Protein AF-A0A935WTS8-F1 (afdb_monomer_lite)

Sequence (109 aa):
MFVTPYELLPPVLCPFRQIFGIPCLTCGGTRAACALSRLELGLAFSMNPLVFLAFCAALMFALRVAWSTLTGRDPRDVDFRSDASRLALRVGVLLATVANWAYLIAVGR

pLDDT: mean 82.45, std 13.07, range [42.47, 94.25]

Structure (mmCIF, N/CA/C/O backbone):
data_AF-A0A935WTS8-F1
#
_entry.id   AF-A0A935WTS8-F1
#
loop_
_atom_site.group_PDB
_atom_site.id
_atom_site.type_symbol
_atom_site.label_atom_id
_atom_site.label_alt_id
_atom_site.label_comp_id
_atom_site.label_asym_id
_atom_site.label_entity_id
_atom_site.label_seq_id
_atom_site.pdbx_PDB_ins_code
_atom_site.Cartn_x
_atom_site.Cartn_y
_atom_site.Cartn_z
_atom_site.occupancy
_atom_site.B_iso_or_equiv
_atom_site.auth_seq_id
_atom_site.auth_comp_id
_atom_site.auth_asym_id
_atom_site.auth_atom_id
_atom_site.pdbx_PDB_model_num
ATOM 1 N N . MET A 1 1 ? 1.506 -12.463 36.174 1.00 42.47 1 MET A N 1
ATOM 2 C CA . MET A 1 1 ? 0.390 -11.629 35.685 1.00 42.47 1 MET A CA 1
ATOM 3 C C . MET A 1 1 ? 0.961 -10.735 34.597 1.00 42.47 1 MET A C 1
ATOM 5 O O . MET A 1 1 ? 1.706 -9.820 34.912 1.00 42.47 1 MET A O 1
ATOM 9 N N . PHE A 1 2 ? 0.779 -11.099 33.325 1.00 49.00 2 PHE A N 1
ATOM 10 C CA . PHE A 1 2 ? 1.308 -10.307 32.213 1.00 49.00 2 PHE A CA 1
ATOM 11 C C . PHE A 1 2 ? 0.423 -9.075 32.060 1.00 49.00 2 PHE A C 1
ATOM 13 O O . PHE A 1 2 ? -0.691 -9.182 31.557 1.00 49.00 2 PHE A O 1
ATOM 20 N N . VAL A 1 3 ? 0.893 -7.928 32.551 1.00 51.44 3 VAL A N 1
ATOM 21 C CA . VAL A 1 3 ? 0.252 -6.645 32.263 1.00 51.44 3 VAL A CA 1
ATOM 22 C C . VAL A 1 3 ? 0.399 -6.424 30.769 1.00 51.44 3 VAL A C 1
ATOM 24 O O . VAL A 1 3 ? 1.504 -6.302 30.238 1.00 51.44 3 VAL A O 1
ATOM 27 N N . THR A 1 4 ? -0.718 -6.454 30.069 1.00 50.66 4 THR A N 1
ATOM 28 C CA . THR A 1 4 ? -0.740 -6.190 28.646 1.00 50.66 4 THR A CA 1
ATOM 29 C C . THR A 1 4 ? -0.584 -4.683 28.416 1.00 50.66 4 THR A C 1
ATOM 31 O O . THR A 1 4 ? -1.279 -3.913 29.079 1.00 50.66 4 THR A O 1
ATOM 34 N N . PRO A 1 5 ? 0.284 -4.221 27.495 1.00 55.16 5 PRO A N 1
ATOM 35 C CA . PRO A 1 5 ? 0.644 -2.800 27.364 1.00 55.16 5 PRO A CA 1
ATOM 36 C C . PRO A 1 5 ? -0.531 -1.816 27.201 1.00 55.16 5 PRO A C 1
ATOM 38 O O . PRO A 1 5 ? -0.391 -0.635 27.504 1.00 55.16 5 PRO A O 1
ATOM 41 N N . TYR A 1 6 ? -1.689 -2.293 26.742 1.00 54.88 6 TYR A N 1
ATOM 42 C CA . TYR A 1 6 ? -2.914 -1.510 26.553 1.00 54.88 6 TYR A CA 1
ATOM 43 C C . TYR A 1 6 ? -3.661 -1.145 27.847 1.00 54.88 6 TYR A C 1
ATOM 45 O O . TYR A 1 6 ? -4.568 -0.324 27.795 1.00 54.88 6 TYR A O 1
ATOM 53 N N . GLU A 1 7 ? -3.287 -1.709 28.997 1.00 54.97 7 GLU A N 1
ATOM 54 C CA . GLU A 1 7 ? -3.818 -1.284 30.305 1.00 54.97 7 GLU A CA 1
ATOM 55 C C . GLU A 1 7 ? -3.078 -0.050 30.858 1.00 54.97 7 GLU A C 1
ATOM 57 O O . GLU A 1 7 ? -3.609 0.677 31.691 1.00 54.97 7 GLU A O 1
ATOM 62 N N . LEU A 1 8 ? -1.848 0.198 30.388 1.00 57.78 8 LEU A N 1
ATOM 63 C CA . LEU A 1 8 ? -0.963 1.265 30.878 1.00 57.78 8 LEU A CA 1
ATOM 64 C C . LEU A 1 8 ? -1.002 2.531 30.014 1.00 57.78 8 LEU A C 1
ATOM 66 O O . LEU A 1 8 ? -0.736 3.622 30.515 1.00 57.78 8 LEU A O 1
ATOM 70 N N . LEU A 1 9 ? -1.325 2.402 28.725 1.00 55.12 9 LEU A N 1
ATOM 71 C CA . LEU A 1 9 ? -1.623 3.532 27.852 1.00 55.12 9 LEU A CA 1
ATOM 72 C C . LEU A 1 9 ? -3.083 3.421 27.416 1.00 55.12 9 LEU A C 1
ATOM 74 O O . LEU A 1 9 ? -3.428 2.390 26.830 1.00 55.12 9 LEU A O 1
ATOM 78 N N . PRO A 1 10 ? -3.924 4.459 27.613 1.00 57.09 10 PRO A N 1
ATOM 79 C CA . PRO A 1 10 ? -5.225 4.483 26.961 1.00 57.09 10 PRO A CA 1
ATOM 80 C C . PRO A 1 10 ? -5.001 4.210 25.469 1.00 57.09 10 PRO A C 1
ATOM 82 O O . PRO A 1 10 ? -4.024 4.729 24.908 1.00 57.09 10 PRO A O 1
ATOM 85 N N . PRO A 1 11 ? -5.834 3.369 24.824 1.00 60.97 11 PRO A N 1
ATOM 86 C CA . PRO A 1 11 ? -5.677 3.086 23.407 1.00 60.97 11 PRO A CA 1
ATOM 87 C C . PRO A 1 11 ? -5.552 4.427 22.699 1.00 60.97 11 PRO A C 1
ATOM 89 O O . PRO A 1 11 ? -6.385 5.300 22.936 1.00 60.97 11 PRO A O 1
ATOM 92 N N . VAL A 1 12 ? -4.481 4.617 21.917 1.00 61.69 12 VAL A N 1
ATOM 93 C CA . VAL A 1 12 ? -4.232 5.878 21.211 1.00 61.69 12 VAL A CA 1
ATOM 94 C C . VAL A 1 12 ? -5.454 6.144 20.341 1.00 61.69 12 VAL A C 1
ATOM 96 O O . VAL A 1 12 ? -5.629 5.554 19.272 1.00 61.69 12 VAL A O 1
ATOM 99 N N . LEU A 1 13 ? -6.354 6.969 20.869 1.00 67.19 13 LEU A N 1
ATOM 100 C CA . LEU A 1 13 ? -7.600 7.333 20.235 1.00 67.19 13 LEU A CA 1
ATOM 101 C C . LEU A 1 13 ? -7.196 8.199 19.056 1.00 67.19 13 LEU A C 1
ATOM 103 O O . LEU A 1 13 ? -6.610 9.263 19.225 1.00 67.19 13 LEU A O 1
ATOM 107 N N . CYS A 1 14 ? -7.435 7.693 17.849 1.00 76.50 14 CYS A N 1
ATOM 108 C CA . CYS A 1 14 ? -7.166 8.429 16.627 1.00 76.50 14 CYS A CA 1
ATOM 109 C C . CYS A 1 14 ? -7.945 9.758 16.687 1.00 76.50 14 CYS A C 1
ATOM 111 O O . CYS A 1 14 ? -9.179 9.705 16.672 1.00 76.50 14 CYS A O 1
ATOM 113 N N . PRO A 1 15 ? -7.281 10.933 16.727 1.00 80.06 15 PRO A N 1
ATOM 114 C CA . PRO A 1 15 ? -7.980 12.216 16.841 1.00 80.06 15 PRO A CA 1
ATOM 115 C C . PRO A 1 15 ? -8.962 12.431 15.688 1.00 80.06 15 PRO A C 1
ATOM 117 O O . PRO A 1 15 ? -10.054 12.950 15.877 1.00 80.06 15 PRO A O 1
ATOM 120 N N . PHE A 1 16 ? -8.618 11.931 14.496 1.00 82.56 16 PHE A N 1
ATOM 121 C CA . PHE A 1 16 ? -9.500 11.949 13.333 1.00 82.56 16 PHE A CA 1
ATOM 122 C C . PHE A 1 16 ? -10.804 11.187 13.590 1.00 82.56 16 PHE A C 1
ATOM 124 O O . PHE A 1 16 ? -11.883 11.697 13.312 1.00 82.56 16 PHE A O 1
ATOM 131 N N . ARG A 1 17 ? -10.721 9.994 14.188 1.00 81.56 17 ARG A N 1
ATOM 132 C CA . ARG A 1 17 ? -11.909 9.218 14.557 1.00 81.56 17 ARG A CA 1
ATOM 133 C C . ARG A 1 17 ? -12.715 9.909 15.657 1.00 81.56 17 ARG A C 1
ATOM 135 O O . ARG A 1 17 ? -13.935 9.831 15.626 1.00 81.56 17 ARG A O 1
ATOM 142 N N . GLN A 1 18 ? -12.062 10.585 16.603 1.00 82.62 18 GLN A N 1
ATOM 143 C CA . GLN A 1 18 ? -12.764 11.340 17.646 1.00 82.62 18 GLN A CA 1
ATOM 144 C C . GLN A 1 18 ? -13.520 12.550 17.086 1.00 82.62 18 GLN A C 1
ATOM 146 O O . GLN A 1 18 ? -14.628 12.822 17.532 1.00 82.62 18 GLN A O 1
ATOM 151 N N . ILE A 1 19 ? -12.940 13.253 16.111 1.00 85.00 19 ILE A N 1
ATOM 152 C CA . ILE A 1 19 ? -13.535 14.462 15.525 1.00 85.00 19 ILE A CA 1
ATOM 153 C C . ILE A 1 19 ? -14.608 14.110 14.487 1.00 85.00 19 ILE A C 1
ATOM 155 O O . ILE A 1 19 ? -15.685 14.697 14.495 1.00 85.00 19 ILE A O 1
ATOM 159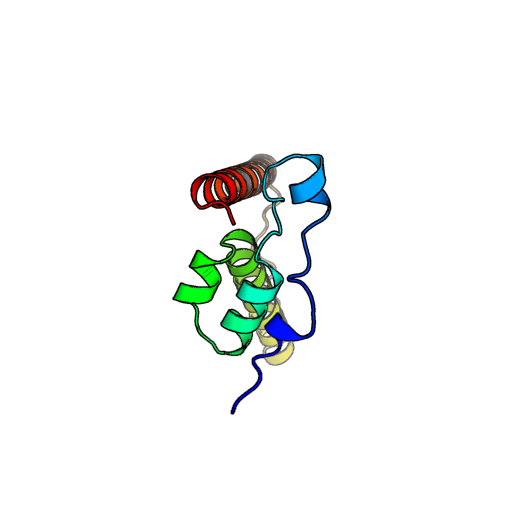 N N . PHE A 1 20 ? -14.328 13.159 13.592 1.00 86.06 20 PHE A N 1
ATOM 160 C CA . PHE A 1 20 ? -15.187 12.858 12.439 1.00 86.06 20 PHE A CA 1
ATOM 161 C C . PHE A 1 20 ? -16.064 11.612 12.620 1.00 86.06 20 PHE A C 1
ATOM 163 O O . PHE A 1 20 ? -16.909 11.337 11.774 1.00 86.06 20 PHE A O 1
ATOM 170 N N . GLY A 1 21 ? -15.856 10.820 13.675 1.00 83.88 21 GLY A N 1
ATOM 171 C CA . GLY A 1 21 ? -16.619 9.591 13.929 1.00 83.88 21 GLY A CA 1
ATOM 172 C C . GLY A 1 21 ? -16.304 8.425 12.983 1.00 83.88 21 GLY A C 1
ATOM 173 O O . GLY A 1 21 ? -16.859 7.342 13.146 1.00 83.88 21 GLY A O 1
ATOM 174 N N . ILE A 1 22 ? -15.396 8.609 12.020 1.00 85.94 22 ILE A N 1
ATOM 175 C CA . ILE A 1 22 ? -15.012 7.603 11.022 1.00 85.94 22 ILE A CA 1
ATOM 176 C C . ILE A 1 22 ? -13.501 7.343 11.048 1.00 85.94 22 ILE A C 1
ATOM 178 O O . ILE A 1 22 ? -12.723 8.236 11.398 1.00 85.94 22 ILE A O 1
ATOM 182 N N . PRO A 1 23 ? -13.044 6.133 10.686 1.00 84.62 23 PRO A N 1
ATOM 183 C CA . PRO A 1 23 ? -11.621 5.888 10.512 1.00 84.62 23 PRO A CA 1
ATOM 184 C C . PRO A 1 23 ? -11.021 6.672 9.341 1.00 84.62 23 PRO A C 1
ATOM 186 O O . PRO A 1 23 ? -11.668 6.904 8.316 1.00 84.62 23 PRO A O 1
ATOM 189 N N . CYS A 1 24 ? -9.751 7.055 9.477 1.00 87.25 24 CYS A N 1
ATOM 190 C CA . CYS A 1 24 ? -8.985 7.644 8.384 1.00 87.25 24 CYS A CA 1
ATOM 191 C C . CYS A 1 24 ? -8.430 6.560 7.443 1.00 87.25 24 CYS A C 1
ATOM 193 O O . CYS A 1 24 ? -8.368 5.381 7.786 1.00 87.25 24 CYS A O 1
ATOM 195 N N . LEU A 1 25 ? -7.957 6.965 6.259 1.00 86.00 25 LEU A N 1
ATOM 196 C CA . LEU A 1 25 ? -7.395 6.058 5.244 1.00 86.00 25 LEU A CA 1
ATOM 197 C C . LEU A 1 25 ? -6.228 5.189 5.742 1.00 86.00 25 LEU A C 1
ATOM 199 O O . LEU A 1 25 ? -5.959 4.118 5.195 1.00 86.00 25 LEU A O 1
ATOM 203 N N . THR A 1 26 ? -5.504 5.668 6.749 1.00 86.62 26 THR A N 1
ATOM 204 C CA . THR A 1 26 ? -4.308 5.019 7.297 1.00 86.62 26 THR A CA 1
ATOM 205 C C . THR A 1 26 ? -4.573 4.331 8.631 1.00 86.62 26 THR A C 1
ATOM 207 O O . THR A 1 26 ? -3.643 3.804 9.250 1.00 86.62 26 THR A O 1
ATOM 210 N N . CYS A 1 27 ? -5.829 4.282 9.085 1.00 87.31 27 CYS A N 1
ATOM 211 C CA . CYS A 1 27 ? -6.183 3.551 10.289 1.00 87.31 27 CYS A CA 1
ATOM 212 C C . CYS A 1 27 ? -5.764 2.074 10.165 1.00 87.31 27 CYS A C 1
ATOM 214 O O . CYS A 1 27 ? -5.923 1.434 9.128 1.00 87.31 27 CYS A O 1
ATOM 216 N N . GLY A 1 28 ? -5.127 1.549 11.215 1.00 84.31 28 GLY A N 1
ATOM 217 C CA . GLY A 1 28 ? -4.561 0.197 11.207 1.00 84.31 28 GLY A CA 1
ATOM 218 C C . GLY A 1 28 ? -3.242 0.036 10.439 1.00 84.31 28 GLY A C 1
ATOM 219 O O . GLY A 1 28 ? -2.672 -1.051 10.491 1.00 84.31 28 GLY A O 1
ATOM 220 N N . GLY A 1 29 ? -2.706 1.088 9.808 1.00 87.06 29 GLY A N 1
ATOM 221 C CA . GLY A 1 29 ? -1.482 1.014 9.003 1.00 87.06 29 GLY A CA 1
ATOM 222 C C . GLY A 1 29 ? -0.249 0.541 9.775 1.00 87.06 29 GLY A C 1
ATOM 223 O O . GLY A 1 29 ? 0.454 -0.355 9.316 1.00 87.06 29 GLY A O 1
ATOM 224 N N . THR A 1 30 ? -0.026 1.043 10.994 1.00 87.56 30 THR A N 1
ATOM 225 C CA . THR A 1 30 ? 1.084 0.579 11.847 1.00 87.56 30 THR A CA 1
ATOM 226 C C . THR A 1 30 ? 0.944 -0.899 12.207 1.00 87.56 30 THR A C 1
ATOM 228 O O . THR A 1 30 ? 1.916 -1.642 12.150 1.00 87.56 30 THR A O 1
ATOM 231 N N . ARG A 1 31 ? -0.277 -1.363 12.515 1.00 87.62 31 ARG A N 1
ATOM 232 C CA . ARG A 1 31 ? -0.536 -2.784 12.806 1.00 87.62 31 ARG A CA 1
ATOM 233 C C . ARG A 1 31 ? -0.312 -3.657 11.574 1.00 87.62 31 ARG A C 1
ATOM 235 O O . ARG A 1 31 ? 0.263 -4.732 11.702 1.00 87.62 31 ARG A O 1
ATOM 242 N N . ALA A 1 32 ? -0.713 -3.181 10.395 1.00 90.56 32 ALA A N 1
ATOM 243 C CA . ALA A 1 32 ? -0.429 -3.852 9.131 1.00 90.56 32 ALA A CA 1
ATOM 244 C C . ALA A 1 32 ? 1.086 -3.955 8.880 1.00 90.56 32 ALA A C 1
ATOM 246 O O . ALA A 1 32 ? 1.570 -5.026 8.529 1.00 90.56 32 ALA A O 1
ATOM 247 N N . ALA A 1 33 ? 1.850 -2.890 9.142 1.00 88.94 33 ALA A N 1
ATOM 248 C CA . ALA A 1 33 ? 3.309 -2.900 9.027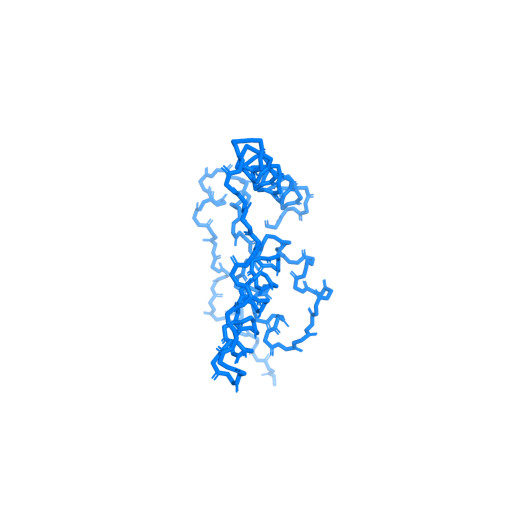 1.00 88.94 33 ALA A CA 1
ATOM 249 C C . ALA A 1 33 ? 3.977 -3.873 10.019 1.00 88.94 33 ALA A C 1
ATOM 251 O O . ALA A 1 33 ? 4.871 -4.622 9.632 1.00 88.94 33 ALA A O 1
ATOM 252 N N . CYS A 1 34 ? 3.512 -3.932 11.272 1.00 90.50 34 CYS A N 1
ATOM 253 C CA . CYS A 1 34 ? 3.986 -4.918 12.251 1.00 90.50 34 CYS A CA 1
ATOM 254 C C . CYS A 1 34 ? 3.623 -6.365 11.869 1.00 90.50 34 CYS A C 1
ATOM 256 O O . CYS A 1 34 ? 4.345 -7.300 12.202 1.00 90.50 34 CYS A O 1
ATOM 258 N N . ALA A 1 35 ? 2.495 -6.578 11.192 1.00 91.25 35 ALA A N 1
ATOM 259 C CA . ALA A 1 35 ? 2.131 -7.889 10.665 1.00 91.25 35 ALA A CA 1
ATOM 260 C C . ALA A 1 35 ? 3.031 -8.281 9.482 1.00 91.25 35 ALA A C 1
ATOM 262 O O . ALA A 1 35 ? 3.530 -9.404 9.430 1.00 91.25 35 ALA A O 1
ATOM 263 N N . LEU A 1 36 ? 3.319 -7.333 8.582 1.00 92.12 36 LEU A N 1
ATOM 264 C CA . LEU A 1 36 ? 4.250 -7.516 7.463 1.00 92.12 36 LEU A CA 1
ATOM 265 C C . LEU A 1 36 ? 5.666 -7.856 7.927 1.00 92.12 36 LEU A C 1
ATOM 267 O O . LEU A 1 36 ? 6.283 -8.751 7.355 1.00 92.12 36 LEU A O 1
ATOM 271 N N . SER A 1 37 ? 6.171 -7.206 8.980 1.00 91.31 37 SER A N 1
ATOM 272 C CA . SER A 1 37 ? 7.500 -7.521 9.526 1.00 91.31 37 SER A CA 1
ATOM 273 C C . SER A 1 37 ? 7.591 -8.935 10.106 1.00 91.31 37 SER A C 1
ATOM 275 O O . SER A 1 37 ? 8.681 -9.491 10.196 1.00 91.31 37 SER A O 1
ATOM 277 N N . ARG A 1 38 ? 6.447 -9.531 10.462 1.00 93.62 38 ARG A N 1
ATOM 278 C CA . ARG A 1 38 ? 6.317 -10.923 10.916 1.00 93.62 38 ARG A CA 1
ATOM 279 C C . ARG A 1 38 ? 5.902 -11.885 9.798 1.00 93.62 38 ARG A C 1
ATOM 281 O O . ARG A 1 38 ? 5.634 -13.046 10.080 1.00 93.62 38 ARG A O 1
ATOM 288 N N . LEU A 1 39 ? 5.846 -11.415 8.547 1.00 92.25 39 LEU A N 1
ATOM 289 C CA . LEU A 1 39 ? 5.406 -12.176 7.369 1.00 92.25 39 LEU A CA 1
ATOM 290 C C . LEU A 1 39 ? 3.958 -12.702 7.467 1.00 92.25 39 LEU A C 1
ATOM 292 O O . LEU A 1 39 ? 3.562 -13.615 6.744 1.00 92.25 39 LEU A O 1
ATOM 296 N N . GLU A 1 40 ? 3.125 -12.084 8.306 1.00 94.25 40 GLU A N 1
ATOM 297 C CA . GLU A 1 40 ? 1.706 -12.416 8.458 1.00 94.25 40 GLU A CA 1
ATOM 298 C C . GLU A 1 40 ? 0.870 -11.711 7.374 1.00 94.25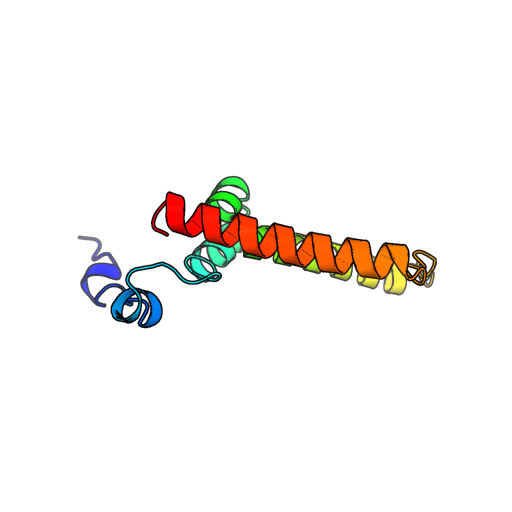 40 GLU A C 1
ATOM 300 O O . GLU A 1 40 ? 0.116 -10.773 7.645 1.00 94.25 40 GLU A O 1
ATOM 305 N N . LEU A 1 41 ? 1.013 -12.142 6.117 1.00 92.75 41 LEU A N 1
ATOM 306 C CA . LEU A 1 41 ? 0.454 -11.443 4.947 1.00 92.75 41 LEU A CA 1
ATOM 307 C C . LEU A 1 41 ? -1.075 -11.286 4.996 1.00 92.75 41 LEU A C 1
ATOM 309 O O . LEU A 1 41 ? -1.594 -10.202 4.732 1.00 92.75 41 LEU A O 1
ATOM 313 N N . GLY A 1 42 ? -1.799 -12.344 5.375 1.00 91.31 42 GLY A N 1
ATOM 314 C CA . GLY A 1 42 ? -3.263 -12.303 5.473 1.00 91.31 42 GLY A CA 1
ATOM 315 C C . GLY A 1 42 ? -3.748 -11.340 6.559 1.00 91.31 42 GLY A C 1
ATOM 316 O O . GLY A 1 42 ? -4.693 -10.577 6.350 1.00 91.31 42 GLY A O 1
ATOM 317 N N . LEU A 1 43 ? -3.047 -11.311 7.697 1.00 88.38 43 LEU A N 1
ATOM 318 C CA . LEU A 1 43 ? -3.353 -10.390 8.785 1.00 88.38 43 LEU A CA 1
ATOM 319 C C . LEU A 1 43 ? -3.055 -8.950 8.361 1.00 88.38 43 LEU A C 1
ATOM 321 O O . LEU A 1 43 ? -3.917 -8.088 8.517 1.00 88.38 43 LEU A O 1
ATOM 325 N N . ALA A 1 44 ? -1.902 -8.698 7.741 1.00 89.94 44 ALA A N 1
ATOM 326 C CA . ALA A 1 44 ? -1.539 -7.385 7.218 1.00 89.94 44 ALA A CA 1
ATOM 327 C C . ALA A 1 44 ? -2.564 -6.834 6.215 1.00 89.94 44 ALA A C 1
ATOM 329 O O . ALA A 1 44 ? -3.019 -5.698 6.368 1.00 89.94 44 ALA A O 1
ATOM 330 N N . PHE A 1 45 ? -2.970 -7.652 5.237 1.00 91.44 45 PHE A N 1
ATOM 331 C CA . PHE A 1 45 ? -3.977 -7.273 4.247 1.00 91.44 45 PHE A CA 1
ATOM 332 C C . PHE A 1 45 ? -5.317 -6.937 4.907 1.00 91.44 45 PHE A C 1
ATOM 334 O O . PHE A 1 45 ? -5.923 -5.917 4.594 1.00 91.44 45 PHE A O 1
ATOM 341 N N . SER A 1 46 ? -5.751 -7.739 5.884 1.00 90.19 46 SER A N 1
ATOM 342 C CA . SER A 1 46 ? -7.002 -7.475 6.602 1.00 90.19 46 SER A CA 1
ATOM 343 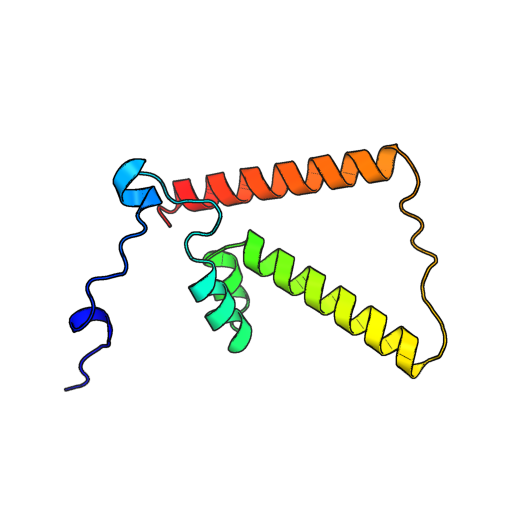C C . SER A 1 46 ? -6.966 -6.174 7.421 1.00 90.19 46 SER A C 1
ATOM 345 O O . SER A 1 46 ? -8.009 -5.538 7.605 1.00 90.19 46 SER A O 1
ATOM 347 N N . MET A 1 47 ? -5.788 -5.768 7.908 1.00 88.19 47 MET A N 1
ATOM 348 C CA . MET A 1 47 ? -5.618 -4.584 8.755 1.00 88.19 47 MET A CA 1
ATOM 349 C C . MET A 1 47 ? -5.653 -3.286 7.954 1.00 88.19 47 MET A C 1
ATOM 351 O O . MET A 1 47 ? -6.327 -2.349 8.374 1.00 88.19 47 MET A O 1
ATOM 355 N N . ASN A 1 48 ? -4.930 -3.219 6.834 1.00 90.56 48 ASN A N 1
ATOM 356 C CA . ASN A 1 48 ? -4.958 -2.073 5.927 1.00 90.56 48 ASN A CA 1
ATOM 357 C C . ASN A 1 48 ? -4.464 -2.504 4.525 1.00 90.56 48 ASN A C 1
ATOM 359 O O . ASN A 1 48 ? -3.248 -2.565 4.298 1.00 90.56 48 ASN A O 1
ATOM 363 N N . PRO A 1 49 ? -5.383 -2.807 3.586 1.00 91.31 49 PRO A N 1
ATOM 364 C CA . PRO A 1 49 ? -5.035 -3.243 2.234 1.00 91.31 49 PRO A CA 1
ATOM 365 C C . PRO A 1 49 ? -4.108 -2.273 1.495 1.00 91.31 49 PRO A C 1
ATOM 367 O O . PRO A 1 49 ? -3.205 -2.710 0.781 1.00 91.31 49 PRO A O 1
ATOM 370 N N . LEU A 1 50 ? -4.283 -0.960 1.684 1.00 92.31 50 LEU A N 1
ATOM 371 C CA . LEU A 1 50 ? -3.452 0.052 1.030 1.00 92.31 50 LEU A CA 1
ATOM 372 C C . LEU A 1 50 ? -1.988 -0.028 1.484 1.00 92.31 50 LEU A C 1
ATOM 374 O O . LEU A 1 50 ? -1.088 0.008 0.648 1.00 92.31 50 LEU A O 1
ATOM 378 N N . VAL A 1 51 ? -1.740 -0.185 2.789 1.00 90.75 51 VAL A N 1
ATOM 379 C CA . VAL A 1 51 ? -0.376 -0.351 3.327 1.00 90.75 51 VAL A CA 1
ATOM 380 C C . VAL A 1 51 ? 0.255 -1.653 2.841 1.00 90.75 51 VAL A C 1
ATOM 382 O O . VAL A 1 51 ? 1.432 -1.660 2.482 1.00 90.75 51 VAL A O 1
ATOM 385 N N . PHE A 1 52 ? -0.523 -2.736 2.771 1.00 92.69 52 PHE A N 1
ATOM 386 C CA . PHE A 1 52 ? -0.058 -4.004 2.209 1.00 92.69 52 PHE A CA 1
ATOM 387 C C . PHE A 1 52 ? 0.389 -3.846 0.748 1.00 92.69 52 PHE A C 1
ATOM 389 O O . PHE A 1 52 ? 1.515 -4.204 0.401 1.00 92.69 52 PHE A O 1
ATOM 396 N N . LEU A 1 53 ? -0.452 -3.241 -0.096 1.00 91.62 53 LEU A N 1
ATOM 397 C CA . LEU A 1 53 ? -0.136 -3.000 -1.507 1.00 91.62 53 LEU A CA 1
ATOM 398 C C . LEU A 1 53 ? 1.073 -2.071 -1.679 1.00 91.62 53 LEU A C 1
ATOM 400 O O . LEU A 1 53 ? 1.934 -2.339 -2.518 1.00 91.62 53 LEU A O 1
ATOM 404 N N . ALA A 1 54 ? 1.170 -1.014 -0.868 1.00 90.94 54 ALA A N 1
ATOM 405 C CA . ALA A 1 54 ? 2.312 -0.104 -0.880 1.00 90.94 54 ALA A CA 1
ATOM 406 C C . ALA A 1 54 ? 3.619 -0.827 -0.519 1.00 90.94 54 ALA A C 1
ATOM 408 O O . ALA A 1 54 ? 4.641 -0.614 -1.172 1.00 90.94 54 ALA A O 1
ATOM 409 N N . PHE A 1 55 ? 3.582 -1.725 0.468 1.00 91.94 55 PHE A N 1
ATOM 410 C CA . PHE A 1 55 ? 4.734 -2.545 0.832 1.00 91.94 55 PHE A CA 1
ATOM 411 C C . PHE A 1 55 ? 5.138 -3.500 -0.297 1.00 91.94 55 PHE A C 1
ATOM 413 O O . PHE A 1 55 ? 6.316 -3.573 -0.640 1.00 91.94 55 PHE A O 1
ATOM 420 N N . CYS A 1 56 ? 4.180 -4.184 -0.932 1.00 91.75 56 CYS A N 1
ATOM 421 C CA . CYS A 1 56 ? 4.459 -5.033 -2.092 1.00 91.75 56 CYS A CA 1
ATOM 422 C C . CYS A 1 56 ? 5.082 -4.237 -3.248 1.00 91.75 56 CYS A C 1
ATOM 424 O O . CYS A 1 56 ? 6.060 -4.687 -3.845 1.00 91.75 56 CYS A O 1
ATOM 426 N N . ALA A 1 57 ? 4.562 -3.042 -3.542 1.00 90.62 57 ALA A N 1
ATOM 427 C CA . ALA A 1 57 ? 5.121 -2.159 -4.564 1.00 90.62 57 ALA A CA 1
ATOM 428 C C . ALA A 1 57 ? 6.561 -1.736 -4.233 1.00 90.62 57 ALA A C 1
ATOM 430 O O . ALA A 1 57 ? 7.436 -1.802 -5.098 1.00 90.62 57 ALA A O 1
ATOM 431 N N . ALA A 1 58 ? 6.824 -1.368 -2.976 1.00 91.38 58 ALA A N 1
ATOM 432 C CA . ALA A 1 58 ? 8.163 -1.028 -2.504 1.00 91.38 58 ALA A CA 1
ATOM 433 C C . ALA A 1 58 ? 9.130 -2.219 -2.598 1.00 91.38 58 ALA A C 1
ATOM 435 O O . ALA A 1 58 ? 10.261 -2.050 -3.052 1.00 91.38 58 ALA A O 1
ATOM 436 N N . LEU A 1 59 ? 8.684 -3.428 -2.239 1.00 92.31 59 LEU A N 1
ATOM 437 C CA . LEU A 1 59 ? 9.487 -4.646 -2.343 1.00 92.31 59 LEU A CA 1
ATOM 438 C C . LEU A 1 59 ? 9.830 -4.970 -3.802 1.00 92.31 59 LEU A C 1
ATOM 440 O O . LEU A 1 59 ? 10.991 -5.221 -4.115 1.00 92.31 59 LEU A O 1
ATOM 444 N N . MET A 1 60 ? 8.851 -4.913 -4.710 1.00 90.81 60 MET A N 1
ATOM 445 C CA . MET A 1 60 ? 9.092 -5.115 -6.144 1.00 90.81 60 MET A CA 1
ATOM 446 C C . MET A 1 60 ? 10.075 -4.082 -6.703 1.00 90.81 60 MET A C 1
ATOM 448 O O . MET A 1 60 ? 10.974 -4.433 -7.468 1.00 90.81 60 MET A O 1
ATOM 452 N N . PHE A 1 61 ? 9.940 -2.816 -6.298 1.00 89.50 61 PHE A N 1
ATOM 453 C CA . PHE A 1 61 ? 10.874 -1.763 -6.685 1.00 89.50 61 PHE A CA 1
ATOM 454 C C . PHE A 1 61 ? 12.289 -2.035 -6.156 1.00 89.50 61 PHE A C 1
ATOM 456 O O . PHE A 1 61 ? 13.249 -1.965 -6.922 1.00 89.50 61 PHE A O 1
ATOM 463 N N . ALA A 1 62 ? 12.426 -2.417 -4.885 1.00 90.94 62 ALA A N 1
ATOM 464 C CA . ALA A 1 62 ? 13.714 -2.751 -4.283 1.00 90.94 62 ALA A CA 1
ATOM 465 C C . ALA A 1 62 ? 14.386 -3.945 -4.981 1.00 90.94 62 ALA A C 1
ATOM 467 O O . ALA A 1 62 ? 15.570 -3.873 -5.305 1.00 90.94 62 ALA A O 1
ATOM 468 N N . LEU A 1 63 ? 13.631 -5.007 -5.283 1.00 91.62 63 LEU A N 1
ATOM 469 C CA . LEU A 1 63 ? 14.127 -6.170 -6.027 1.00 91.62 63 LEU A CA 1
ATOM 470 C C . LEU A 1 63 ? 14.573 -5.795 -7.442 1.00 91.62 63 LEU A C 1
ATOM 472 O O . LEU A 1 63 ? 15.620 -6.250 -7.895 1.00 91.62 63 LEU A O 1
ATOM 476 N N . ARG A 1 64 ? 13.819 -4.930 -8.129 1.00 88.38 64 ARG A N 1
ATOM 477 C CA . ARG A 1 64 ? 14.196 -4.412 -9.450 1.00 88.38 64 ARG A CA 1
ATOM 478 C C . ARG A 1 64 ? 15.506 -3.627 -9.392 1.00 88.38 64 ARG A C 1
ATOM 480 O O . ARG A 1 64 ? 16.375 -3.835 -10.237 1.00 88.38 64 ARG A O 1
ATOM 487 N N . VAL A 1 65 ? 15.647 -2.732 -8.415 1.00 88.62 65 VAL A N 1
ATOM 488 C CA . VAL A 1 65 ? 16.875 -1.950 -8.226 1.00 88.62 65 VAL A CA 1
ATOM 489 C C . VAL A 1 65 ? 18.045 -2.885 -7.928 1.00 88.62 65 VAL A C 1
ATOM 491 O O . VAL A 1 65 ? 19.056 -2.806 -8.619 1.00 88.62 65 VAL A O 1
ATOM 494 N N . ALA A 1 66 ? 17.888 -3.825 -6.994 1.00 90.75 66 ALA A N 1
ATOM 495 C CA . ALA A 1 66 ? 18.911 -4.820 -6.678 1.00 90.75 66 ALA A CA 1
ATOM 496 C C . ALA A 1 66 ? 19.309 -5.651 -7.910 1.00 90.75 66 ALA A C 1
ATOM 498 O O . ALA A 1 66 ? 20.487 -5.832 -8.191 1.00 90.75 66 ALA A O 1
ATOM 499 N N . TRP A 1 67 ? 18.343 -6.103 -8.710 1.00 89.75 67 TRP A N 1
ATOM 500 C CA . TRP A 1 67 ? 18.630 -6.809 -9.958 1.00 89.75 67 TRP A CA 1
ATOM 501 C C . TRP A 1 67 ? 19.458 -5.960 -10.927 1.00 89.75 67 TRP A C 1
ATOM 503 O O . TRP A 1 67 ? 20.433 -6.444 -11.506 1.00 89.75 67 TRP A O 1
ATOM 513 N N . SER A 1 68 ? 19.091 -4.686 -11.087 1.00 88.94 68 SER A N 1
ATOM 514 C CA . SER A 1 68 ? 19.811 -3.774 -11.976 1.00 88.94 68 SER A CA 1
ATOM 515 C C . SER A 1 68 ? 21.245 -3.513 -11.518 1.00 88.94 68 SER A C 1
ATOM 517 O O . SER A 1 68 ? 22.151 -3.479 -12.351 1.00 88.94 68 SER A O 1
ATOM 519 N N . THR A 1 69 ? 21.478 -3.410 -10.205 1.00 89.06 69 THR A N 1
ATOM 520 C CA . THR A 1 69 ? 22.821 -3.204 -9.656 1.00 89.06 69 THR A CA 1
ATOM 521 C C . THR A 1 69 ? 23.675 -4.467 -9.730 1.00 89.06 69 THR A C 1
ATOM 523 O O . THR A 1 69 ? 24.865 -4.362 -10.010 1.00 89.06 69 THR A O 1
ATOM 526 N N . LEU A 1 70 ? 23.089 -5.656 -9.546 1.00 92.62 70 LEU A N 1
ATOM 527 C CA . LEU A 1 70 ? 23.812 -6.930 -9.636 1.00 92.62 70 LEU A CA 1
ATOM 528 C C . LEU A 1 70 ? 24.156 -7.325 -11.078 1.00 92.62 70 LEU A C 1
ATOM 530 O O . LEU A 1 70 ? 25.216 -7.896 -11.322 1.00 92.62 70 LEU A O 1
ATOM 534 N N . THR A 1 71 ? 23.261 -7.069 -12.033 1.00 90.19 71 THR A N 1
ATOM 535 C CA . THR A 1 71 ? 23.426 -7.544 -13.420 1.00 90.19 71 THR A CA 1
ATOM 536 C C . THR A 1 71 ? 23.992 -6.495 -14.371 1.00 90.19 71 THR A C 1
ATOM 538 O O . THR A 1 71 ? 24.303 -6.824 -15.516 1.00 90.19 71 THR A O 1
ATOM 541 N N . GLY A 1 72 ? 24.075 -5.230 -13.943 1.00 84.81 72 GLY A N 1
ATOM 542 C CA . GLY A 1 72 ? 24.425 -4.099 -14.808 1.00 84.81 72 GLY A CA 1
ATOM 543 C C . GLY A 1 72 ? 23.404 -3.833 -15.922 1.00 84.81 72 GLY A C 1
ATOM 544 O O . GLY A 1 72 ? 23.623 -2.960 -16.760 1.00 84.81 72 GLY A O 1
ATOM 545 N N . ARG A 1 73 ? 22.290 -4.577 -15.958 1.00 77.69 73 ARG A N 1
ATOM 546 C CA . ARG A 1 73 ? 21.194 -4.388 -16.905 1.00 77.69 73 ARG A CA 1
ATOM 547 C C . ARG A 1 73 ? 20.099 -3.608 -16.212 1.00 77.69 73 ARG A C 1
ATOM 549 O O . ARG A 1 73 ? 19.509 -4.096 -15.253 1.00 77.69 73 ARG A O 1
ATOM 556 N N . ASP A 1 74 ? 19.789 -2.422 -16.712 1.00 71.56 74 ASP A N 1
ATOM 557 C CA . ASP A 1 74 ? 18.605 -1.715 -16.252 1.00 71.56 74 ASP A CA 1
ATOM 558 C C . ASP A 1 74 ? 17.384 -2.230 -17.031 1.00 71.56 74 ASP A C 1
ATOM 560 O O . ASP A 1 74 ? 17.332 -2.041 -18.247 1.00 71.56 74 ASP A O 1
ATOM 564 N N . PRO A 1 75 ? 16.383 -2.860 -16.388 1.00 65.19 75 PRO A N 1
ATOM 565 C CA . PRO A 1 75 ? 15.132 -3.250 -17.043 1.00 65.19 75 PRO A CA 1
ATOM 566 C C . PRO A 1 75 ? 14.236 -2.033 -17.367 1.00 65.19 75 PRO A C 1
ATOM 568 O O . PRO A 1 75 ? 13.013 -2.088 -17.222 1.00 65.19 75 PRO A O 1
ATOM 571 N N . ARG A 1 76 ? 14.826 -0.896 -17.757 1.00 65.38 76 ARG A N 1
ATOM 572 C CA . ARG A 1 76 ? 14.201 0.422 -17.985 1.00 65.38 76 ARG A CA 1
ATOM 573 C C . ARG A 1 76 ? 13.148 0.466 -19.102 1.00 65.38 76 ARG A C 1
ATOM 575 O O . ARG A 1 76 ? 12.576 1.523 -19.316 1.00 65.38 76 ARG A O 1
ATOM 582 N N . ASP A 1 77 ? 12.796 -0.665 -19.702 1.00 57.06 77 ASP A N 1
ATOM 583 C CA . ASP A 1 77 ? 11.876 -0.768 -20.842 1.00 57.06 77 ASP A CA 1
ATOM 584 C C . ASP A 1 77 ? 10.378 -0.809 -20.511 1.00 57.06 77 ASP A C 1
ATOM 586 O O . ASP A 1 77 ? 9.551 -0.994 -21.401 1.00 57.06 77 ASP A O 1
ATOM 590 N N . VAL A 1 78 ? 9.971 -0.587 -19.259 1.00 56.84 78 VAL A N 1
ATOM 591 C CA . VAL A 1 78 ? 8.539 -0.406 -18.959 1.00 56.84 78 VAL A CA 1
ATOM 592 C C . VAL A 1 78 ? 8.181 1.067 -19.134 1.00 56.84 78 VAL A C 1
ATOM 594 O O . VAL A 1 78 ? 8.006 1.807 -18.163 1.00 56.84 78 VAL A O 1
ATOM 597 N N . ASP A 1 79 ? 8.145 1.516 -20.387 1.00 57.16 79 ASP A N 1
ATOM 598 C CA . ASP A 1 79 ? 7.826 2.899 -20.720 1.00 57.16 79 ASP A CA 1
ATOM 599 C C . ASP A 1 79 ? 6.312 3.145 -20.577 1.00 57.16 79 ASP A C 1
ATOM 601 O O . ASP A 1 79 ? 5.535 3.055 -21.524 1.00 57.16 79 ASP A O 1
ATOM 605 N N . PHE A 1 80 ? 5.852 3.471 -19.365 1.00 58.09 80 PHE A N 1
ATOM 606 C CA . PHE A 1 80 ? 4.471 3.911 -19.094 1.00 58.09 80 PHE A CA 1
ATOM 607 C C . PHE A 1 80 ? 4.204 5.350 -19.596 1.00 58.09 80 PHE A C 1
ATOM 609 O O . PHE A 1 80 ? 3.470 6.121 -18.964 1.00 58.09 80 PHE A O 1
ATOM 616 N N . ARG A 1 81 ? 4.829 5.765 -20.704 1.00 63.25 81 ARG A N 1
ATOM 617 C CA . ARG A 1 81 ? 4.783 7.147 -21.213 1.00 63.25 81 ARG A CA 1
ATOM 618 C C . ARG A 1 81 ? 3.563 7.483 -22.058 1.00 63.25 81 ARG A C 1
ATOM 620 O O . ARG A 1 81 ? 3.419 8.651 -22.401 1.00 63.25 81 ARG A O 1
ATOM 627 N N . SER A 1 82 ? 2.662 6.539 -22.334 1.00 75.88 82 SER A N 1
ATOM 628 C CA . SER A 1 82 ? 1.389 6.893 -22.972 1.00 75.88 82 SER A CA 1
ATOM 629 C C . SER A 1 82 ? 0.495 7.673 -21.998 1.00 75.88 82 SER A C 1
ATOM 631 O O . SER A 1 82 ? 0.427 7.368 -20.801 1.00 75.88 82 SER A O 1
ATOM 633 N N . ASP A 1 83 ? -0.224 8.678 -22.493 1.00 79.31 83 ASP A N 1
ATOM 634 C CA . ASP A 1 83 ? -1.165 9.436 -21.659 1.00 79.31 83 ASP A CA 1
ATOM 635 C C . ASP A 1 83 ? -2.274 8.533 -21.094 1.00 79.31 83 ASP A C 1
ATOM 637 O O . ASP A 1 83 ? -2.703 8.706 -19.950 1.00 79.31 83 ASP A O 1
ATOM 641 N N . ALA A 1 84 ? -2.651 7.490 -21.840 1.00 82.56 84 ALA A N 1
ATOM 642 C CA . ALA A 1 84 ? -3.599 6.468 -21.409 1.00 82.56 84 ALA A CA 1
ATOM 643 C C . ALA A 1 84 ? -3.084 5.648 -20.212 1.00 82.56 84 ALA A C 1
ATOM 645 O O . ALA A 1 84 ? -3.828 5.440 -19.254 1.00 82.56 84 ALA A O 1
ATOM 646 N N . SER A 1 85 ? -1.809 5.234 -20.201 1.00 82.94 85 SER A N 1
ATOM 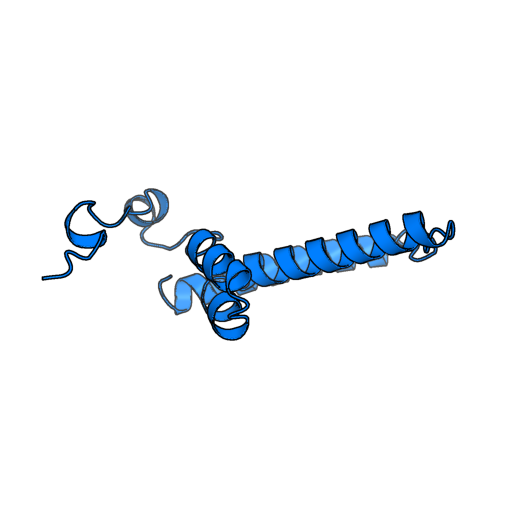647 C CA . SER A 1 85 ? -1.232 4.494 -19.066 1.00 82.94 85 SER A CA 1
ATOM 648 C C . SER A 1 85 ? -1.112 5.358 -17.813 1.00 82.94 85 SER A C 1
ATOM 650 O O . SER A 1 85 ? -1.346 4.879 -16.703 1.00 82.94 85 SER A O 1
ATOM 652 N N . ARG A 1 86 ? -0.812 6.651 -17.975 1.00 83.25 86 ARG A N 1
ATOM 653 C CA . ARG A 1 86 ? -0.782 7.606 -16.857 1.00 83.25 86 ARG A CA 1
ATOM 654 C C . ARG A 1 86 ? -2.169 7.829 -16.270 1.00 83.25 86 ARG A C 1
ATOM 656 O O . ARG A 1 86 ? -2.309 7.862 -15.047 1.00 83.25 86 ARG A O 1
ATOM 663 N N . LEU A 1 87 ? -3.185 7.968 -17.121 1.00 88.38 87 LEU A N 1
ATOM 664 C CA . LEU A 1 87 ? -4.568 8.094 -16.678 1.00 88.38 87 LEU A CA 1
ATOM 665 C C . LEU A 1 87 ? -5.034 6.822 -15.964 1.00 88.38 87 LEU A C 1
ATOM 667 O O . LEU A 1 87 ? -5.556 6.915 -14.857 1.00 88.38 87 LEU A O 1
ATOM 671 N N . ALA A 1 88 ? -4.781 5.648 -16.545 1.00 88.06 88 ALA A N 1
ATOM 672 C CA . ALA A 1 88 ? -5.133 4.365 -15.944 1.00 88.06 88 ALA A CA 1
ATOM 673 C C . ALA A 1 88 ? -4.479 4.177 -14.568 1.00 88.06 88 ALA A C 1
ATOM 675 O O . ALA A 1 88 ? -5.151 3.769 -13.624 1.00 88.06 88 ALA A O 1
ATOM 676 N N . LEU A 1 89 ? -3.201 4.543 -14.417 1.00 88.06 89 LEU A N 1
ATOM 677 C CA . LEU A 1 89 ? -2.508 4.477 -13.131 1.00 88.06 89 LEU A CA 1
ATOM 678 C C . LEU A 1 89 ? -3.108 5.448 -12.105 1.00 88.06 89 LEU A C 1
ATOM 680 O O . LEU A 1 89 ? -3.352 5.057 -10.967 1.00 88.06 89 LEU A O 1
ATOM 684 N N . ARG A 1 90 ? -3.405 6.693 -12.501 1.00 89.06 90 ARG A N 1
ATOM 685 C CA . ARG A 1 90 ? -4.054 7.680 -11.618 1.00 89.06 90 ARG A CA 1
ATOM 686 C C . ARG A 1 90 ? -5.433 7.213 -11.160 1.00 89.06 90 ARG A C 1
ATOM 688 O O . ARG A 1 90 ? -5.727 7.271 -9.969 1.00 89.06 90 ARG A O 1
ATOM 695 N N . VAL A 1 91 ? -6.255 6.729 -12.090 1.00 92.56 91 VAL A N 1
ATOM 696 C CA . VAL A 1 91 ? -7.591 6.199 -11.792 1.00 92.56 91 VAL A CA 1
ATOM 697 C C . VAL A 1 91 ? -7.481 4.951 -10.921 1.00 92.56 91 VAL A C 1
ATOM 699 O O . VAL A 1 91 ? -8.188 4.853 -9.927 1.00 92.56 91 VAL A O 1
ATOM 702 N N . GLY A 1 92 ? -6.554 4.041 -11.221 1.00 90.75 92 GLY A N 1
ATOM 703 C CA . GLY A 1 92 ? -6.309 2.842 -10.420 1.00 90.75 92 GLY A CA 1
ATOM 704 C C . GLY A 1 92 ? -5.914 3.167 -8.980 1.00 90.75 92 GLY A C 1
ATOM 705 O O . GLY A 1 92 ? -6.490 2.608 -8.050 1.00 90.75 92 GLY A O 1
ATOM 706 N N . VAL A 1 93 ? -4.997 4.119 -8.777 1.00 89.88 93 VAL A N 1
ATOM 707 C CA . VAL A 1 93 ? -4.606 4.586 -7.436 1.00 89.88 93 VAL A CA 1
ATOM 708 C C . VAL A 1 93 ? -5.790 5.228 -6.715 1.00 89.88 93 VAL A C 1
ATOM 710 O O . VAL A 1 93 ? -6.021 4.922 -5.545 1.00 89.88 93 VAL A O 1
ATOM 713 N N . LEU A 1 94 ? -6.568 6.074 -7.396 1.00 93.00 94 LEU A N 1
ATOM 714 C CA . LEU A 1 94 ? -7.757 6.697 -6.813 1.00 93.00 94 LEU A CA 1
ATOM 715 C C . LEU A 1 94 ? -8.786 5.641 -6.386 1.00 93.00 94 LEU A C 1
ATOM 717 O O . LEU A 1 94 ? -9.238 5.654 -5.243 1.00 93.00 94 LEU A O 1
ATOM 721 N N . LEU A 1 95 ? -9.110 4.697 -7.270 1.00 93.25 95 LEU A N 1
ATOM 722 C CA . LEU A 1 95 ? -10.053 3.613 -6.996 1.00 93.25 95 LEU A CA 1
ATOM 723 C C . LEU A 1 95 ? -9.574 2.725 -5.847 1.00 93.25 95 LEU A C 1
ATOM 725 O O . LEU A 1 95 ? -10.357 2.438 -4.948 1.00 93.25 95 LEU A O 1
ATOM 729 N N . ALA A 1 96 ? -8.295 2.340 -5.826 1.00 90.31 96 ALA A N 1
ATOM 730 C CA . ALA A 1 96 ? -7.720 1.553 -4.734 1.00 90.31 96 ALA A CA 1
ATOM 731 C C . ALA A 1 96 ? -7.800 2.299 -3.394 1.00 90.31 96 ALA A C 1
ATOM 733 O O . ALA A 1 96 ? -8.115 1.708 -2.362 1.00 90.31 96 ALA A O 1
ATOM 734 N N . THR A 1 97 ? -7.567 3.611 -3.417 1.00 91.94 97 THR A N 1
ATOM 735 C CA . THR A 1 97 ? -7.636 4.478 -2.237 1.00 91.94 97 THR A CA 1
ATOM 736 C C . THR A 1 97 ? -9.066 4.573 -1.699 1.00 91.94 97 THR A C 1
ATOM 738 O O . THR A 1 97 ? -9.291 4.380 -0.502 1.00 91.94 97 THR A O 1
ATOM 741 N N . VAL A 1 98 ? -10.042 4.809 -2.582 1.00 93.44 98 VAL A N 1
ATOM 742 C CA . VAL A 1 98 ? -11.470 4.879 -2.230 1.00 93.44 98 VAL A CA 1
ATOM 743 C C . VAL A 1 98 ? -11.978 3.524 -1.738 1.00 93.44 98 VAL A C 1
ATOM 745 O O . VAL A 1 98 ? -12.635 3.462 -0.701 1.00 93.44 98 VAL A O 1
ATOM 748 N N . ALA A 1 99 ? -11.628 2.434 -2.424 1.00 92.06 99 ALA A N 1
ATOM 749 C CA . ALA A 1 99 ? -12.004 1.079 -2.031 1.00 92.06 99 ALA A CA 1
ATOM 750 C C . ALA A 1 99 ? -11.423 0.697 -0.661 1.00 92.06 99 ALA A C 1
ATOM 752 O O . ALA A 1 99 ? -12.141 0.161 0.183 1.00 92.06 99 ALA A O 1
ATOM 753 N N . ASN A 1 100 ? -10.152 1.025 -0.403 1.00 92.50 100 ASN A N 1
ATOM 754 C CA . ASN A 1 100 ? -9.533 0.823 0.906 1.00 92.50 100 ASN A CA 1
ATOM 755 C C . ASN A 1 100 ? -10.272 1.598 2.001 1.00 92.50 100 ASN A C 1
ATOM 757 O O . ASN A 1 100 ? -10.543 1.051 3.067 1.00 92.50 100 ASN A O 1
ATOM 761 N N . TRP A 1 101 ? -10.618 2.861 1.751 1.00 93.06 101 TRP A N 1
ATOM 762 C CA . TRP A 1 101 ? -11.310 3.665 2.751 1.00 93.06 101 TRP A CA 1
ATOM 763 C C . TRP A 1 101 ? -12.722 3.147 3.037 1.00 93.06 101 TRP A C 1
ATOM 765 O O . TRP A 1 101 ? -13.094 3.010 4.201 1.00 93.06 101 TRP A O 1
ATOM 775 N N . ALA A 1 102 ? -13.468 2.771 1.995 1.00 91.38 102 ALA A N 1
ATOM 776 C CA . ALA A 1 102 ? -14.775 2.137 2.137 1.00 91.38 102 ALA A CA 1
ATOM 777 C C . ALA A 1 102 ? -14.690 0.839 2.957 1.00 91.38 102 ALA A C 1
ATOM 779 O O . ALA A 1 102 ? -15.503 0.625 3.855 1.00 91.38 102 ALA A O 1
ATOM 780 N N . TYR A 1 103 ? -13.672 0.009 2.706 1.00 91.19 103 TYR A N 1
ATOM 781 C CA . TYR A 1 103 ? -13.403 -1.193 3.495 1.00 91.19 103 TYR A CA 1
ATOM 782 C C . TYR A 1 103 ? -13.131 -0.869 4.973 1.00 91.19 103 TYR A C 1
ATOM 784 O O . TYR A 1 103 ? -13.726 -1.482 5.858 1.00 91.19 103 TYR A O 1
ATOM 792 N N . LEU A 1 104 ? -12.278 0.118 5.259 1.00 88.62 104 LEU A N 1
ATOM 793 C CA . LEU A 1 104 ? -11.961 0.523 6.633 1.00 88.62 104 LEU A CA 1
ATOM 794 C C . LEU A 1 104 ? -13.193 1.044 7.383 1.00 88.62 104 LEU A C 1
ATOM 796 O O . LEU A 1 104 ? -13.411 0.665 8.535 1.00 88.62 104 LEU A O 1
ATOM 800 N N . ILE A 1 105 ? -14.036 1.839 6.718 1.00 89.44 105 ILE A N 1
ATOM 801 C CA . ILE A 1 105 ? -15.310 2.310 7.278 1.00 89.44 105 ILE A CA 1
ATOM 802 C C . ILE A 1 105 ? -16.241 1.126 7.562 1.00 89.44 105 ILE A C 1
ATOM 804 O O . ILE A 1 105 ? -16.761 1.025 8.671 1.00 89.44 105 ILE A O 1
ATOM 808 N N . ALA A 1 106 ? -16.410 0.206 6.607 1.00 88.38 106 ALA A N 1
ATOM 809 C CA . ALA A 1 106 ? -17.304 -0.945 6.747 1.00 88.38 106 ALA A CA 1
ATOM 810 C C . ALA A 1 106 ? -16.898 -1.884 7.894 1.00 88.38 106 ALA A C 1
ATOM 812 O O . ALA A 1 106 ? -17.756 -2.425 8.588 1.00 88.38 106 ALA A O 1
ATOM 813 N N . VAL A 1 107 ? -15.594 -2.061 8.120 1.00 85.56 107 VAL A N 1
ATOM 814 C CA . VAL A 1 107 ? -15.069 -2.902 9.210 1.00 85.56 107 VAL A CA 1
ATOM 815 C C . VAL A 1 107 ? -14.876 -2.105 10.513 1.00 85.56 107 VAL A C 1
ATOM 817 O O . VAL A 1 107 ? -14.533 -2.671 11.552 1.00 85.56 107 VAL A O 1
ATOM 820 N N . GLY A 1 108 ? -15.097 -0.788 10.488 1.00 79.75 108 GLY A N 1
ATOM 821 C CA . GLY A 1 108 ? -14.954 0.096 11.643 1.00 79.75 108 GLY A CA 1
ATOM 822 C C . GLY A 1 108 ? -13.512 0.239 12.135 1.00 79.75 108 GLY A C 1
ATOM 823 O O . GLY A 1 108 ? -13.294 0.461 13.333 1.00 79.75 108 GLY A O 1
ATOM 824 N N . ARG A 1 109 ? -12.519 0.106 11.248 1.00 67.81 109 ARG A N 1
ATOM 825 C CA . ARG A 1 109 ? -11.077 0.087 11.564 1.00 67.81 109 ARG A CA 1
ATOM 8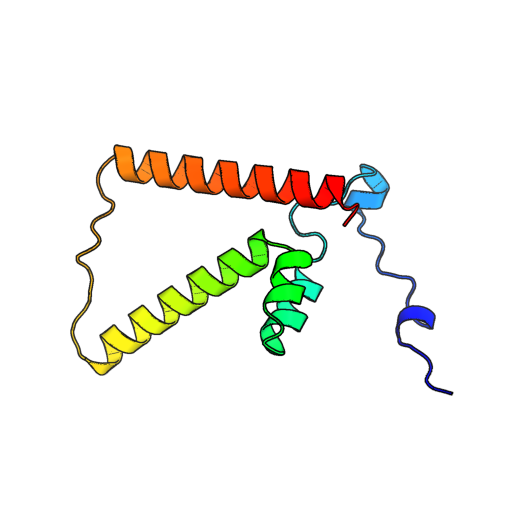26 C C . ARG A 1 109 ? -10.363 1.360 11.208 1.00 67.81 109 ARG A C 1
ATOM 828 O O . ARG A 1 109 ? -10.490 1.796 10.059 1.00 67.81 109 ARG A O 1
#

Radius of gyration: 18.49 Å; chains: 1; bounding box: 42×27×59 Å

Secondary structure (DSSP, 8-state):
----GGGTS-----HHHHHHSS--TTTTHHHHHHHHHTT-HHHHHHH-HHHHHHHHHHHHHHHHHHHHHHHS---TT----SHHHHHHHHHHHHHHHHHHHHHHHHHT-

Foldseek 3Di:
DDPDVCVVDPPPPDVCCVVVVFDDLCQQLVVLVVCVVVVVLVRSCLRFVVSSVVVVVVVVVVVLVVCCVVVVDRPPPPCCPDPVSVVVVVVVVVVSSVVRRVSCRVVRD